Protein AF-R1BKV6-F1 (afdb_monomer)

Foldseek 3Di:
DVLVVQQCCQQPVCVVVVPAETEGELDADDDQHAGPHQYEYEEEPQEDRRHLVNSVSNQPPPNHDQWYKYFYYYPQYSCCVDDDPNDQVLSVVLRVLRCCCTVVVPCDDPNDR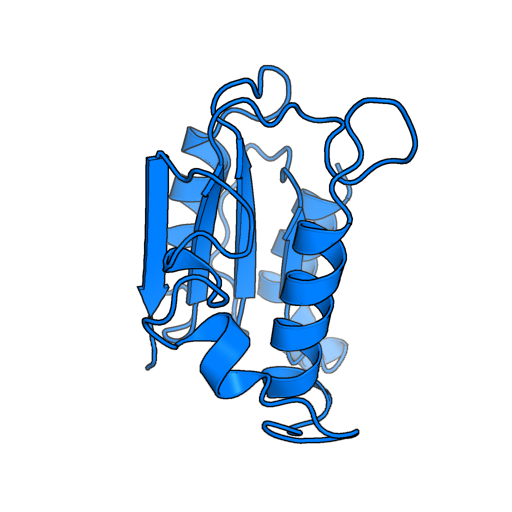SCCQDPNCDCCHPCNQVSHHTPDIDGGDD

Secondary structure (DSSP, 8-state):
-HHHHHHHHHHHSTTTTT---EEEES---S-----SS-EEEEEETT-SSS-HHHHHHHHT-TT--SSEEEEEETT--TTTTSSSTT--HHHHHHHHHHHHHHTS--SEETTEEHHHHHH--STTSIIIIITS-EEEEEEE--

Radius of gyration: 14.02 Å; Cα contacts (8 Å, |Δi|>4): 309; chains: 1; bounding box: 30×36×32 Å

Nearest PDB structures (foldseek):
  8h5m-assembly1_A  TM=8.219E-01  e=2.188E-05  Piscinibacter sakaiensis
  8h5l-assembly1_B  TM=8.140E-01  e=3.236E-05  Piscinibacter sakaiensis
  7sh6-assembly1_A  TM=8.306E-01  e=6.215E-05  Piscinibacter sakaiensis
  7qvh-assembly1_A  TM=8.223E-01  e=3.687E-05  Piscinibacter sakaiensis
  5yfe-assembly1_A  TM=8.356E-01  e=9.194E-05  Piscinibacter sakaiensis

Structure (mmCIF, N/CA/C/O backbone):
data_AF-R1BKV6-F1
#
_entry.id   AF-R1BKV6-F1
#
loop_
_atom_site.group_PDB
_atom_site.id
_atom_site.type_symbol
_atom_site.label_atom_id
_atom_site.label_alt_id
_atom_site.label_comp_id
_atom_site.label_asym_id
_atom_site.label_entity_id
_atom_site.label_seq_id
_atom_site.pdbx_PDB_ins_code
_atom_site.Cartn_x
_atom_site.Cartn_y
_atom_site.Cartn_z
_atom_site.occupancy
_atom_site.B_iso_or_equiv
_atom_site.auth_seq_id
_atom_site.auth_comp_id
_atom_site.auth_asym_id
_atom_site.auth_atom_id
_atom_site.pdbx_PDB_model_num
ATOM 1 N N . MET A 1 1 ? 14.833 -1.602 -1.516 1.00 89.69 1 MET A N 1
ATOM 2 C CA . MET A 1 1 ? 14.802 -3.067 -1.235 1.00 89.69 1 MET A CA 1
ATOM 3 C C . MET A 1 1 ? 13.981 -3.488 -0.004 1.00 89.69 1 MET A C 1
ATOM 5 O O . MET A 1 1 ? 13.581 -4.645 0.044 1.00 89.69 1 MET A O 1
ATOM 9 N N . GLY A 1 2 ? 13.671 -2.616 0.969 1.00 93.81 2 GLY A N 1
ATOM 10 C CA . GLY A 1 2 ? 12.869 -3.004 2.149 1.00 93.81 2 GLY A CA 1
ATOM 11 C C . GLY A 1 2 ? 11.509 -3.643 1.817 1.00 93.81 2 GLY A C 1
ATOM 12 O O . GLY A 1 2 ? 11.155 -4.663 2.399 1.00 93.81 2 GLY A O 1
ATOM 13 N N . GLY A 1 3 ? 10.800 -3.136 0.799 1.00 95.94 3 GLY A N 1
ATOM 14 C CA . GLY A 1 3 ? 9.528 -3.718 0.351 1.00 95.94 3 GLY A CA 1
ATOM 15 C C . GLY A 1 3 ? 9.621 -5.174 -0.135 1.00 95.94 3 GLY A C 1
ATOM 16 O O . GLY A 1 3 ? 8.700 -5.950 0.110 1.00 95.94 3 GLY A O 1
ATOM 17 N N . GLN A 1 4 ? 10.742 -5.594 -0.738 1.00 96.50 4 GLN A N 1
ATOM 18 C CA . GLN A 1 4 ? 10.962 -7.005 -1.088 1.00 96.50 4 GLN A CA 1
ATOM 19 C C . GLN A 1 4 ? 11.112 -7.872 0.158 1.00 96.50 4 GLN A C 1
ATOM 21 O O . GLN A 1 4 ? 10.507 -8.939 0.237 1.00 96.50 4 GLN A O 1
ATOM 26 N N . ALA A 1 5 ? 11.897 -7.427 1.140 1.00 97.25 5 ALA A N 1
ATOM 27 C CA . ALA A 1 5 ? 12.049 -8.167 2.388 1.00 97.25 5 ALA A CA 1
ATOM 28 C C . ALA A 1 5 ? 10.694 -8.339 3.096 1.00 97.25 5 ALA A C 1
ATOM 30 O O . ALA A 1 5 ? 10.394 -9.432 3.583 1.00 97.25 5 ALA A O 1
ATOM 31 N N . THR A 1 6 ? 9.840 -7.310 3.059 1.00 98.00 6 THR A N 1
ATOM 32 C CA . THR A 1 6 ? 8.454 -7.394 3.537 1.00 98.00 6 THR A CA 1
ATOM 33 C C . THR A 1 6 ? 7.643 -8.426 2.752 1.00 98.00 6 THR A C 1
ATOM 35 O O . THR A 1 6 ? 7.012 -9.281 3.370 1.00 98.00 6 THR A O 1
ATOM 38 N N . ALA A 1 7 ? 7.688 -8.403 1.412 1.00 97.81 7 ALA A N 1
ATOM 39 C CA . ALA A 1 7 ? 6.970 -9.363 0.566 1.00 97.81 7 ALA A CA 1
ATOM 40 C C . ALA A 1 7 ? 7.341 -10.816 0.896 1.00 97.81 7 ALA A C 1
ATOM 42 O O . ALA A 1 7 ? 6.471 -11.662 1.102 1.00 97.81 7 ALA A O 1
ATOM 43 N N . PHE A 1 8 ? 8.640 -11.103 0.992 1.00 97.75 8 PHE A N 1
ATOM 44 C CA . PHE A 1 8 ? 9.130 -12.449 1.279 1.00 97.75 8 PHE A CA 1
ATOM 45 C C . PHE A 1 8 ? 8.801 -12.884 2.707 1.00 97.75 8 PHE A C 1
ATOM 47 O O . PHE A 1 8 ? 8.325 -14.003 2.892 1.00 97.75 8 PHE A O 1
ATOM 54 N N . SER A 1 9 ? 8.969 -11.999 3.693 1.00 97.75 9 SER A N 1
ATOM 55 C CA . SER A 1 9 ? 8.598 -12.282 5.085 1.00 97.75 9 SER A CA 1
ATOM 56 C C . SER A 1 9 ? 7.106 -12.598 5.212 1.00 97.75 9 SER A C 1
ATOM 58 O O . SER A 1 9 ? 6.728 -13.607 5.803 1.00 97.75 9 SER A O 1
ATOM 60 N N . ALA A 1 10 ? 6.250 -11.787 4.587 1.00 97.75 10 ALA A N 1
ATOM 61 C CA . ALA A 1 10 ? 4.800 -11.965 4.601 1.00 97.75 10 ALA A CA 1
ATOM 62 C C . ALA A 1 10 ? 4.322 -13.206 3.824 1.00 97.75 10 ALA A C 1
ATOM 64 O O . ALA A 1 10 ? 3.263 -13.758 4.128 1.00 97.75 10 ALA A O 1
ATOM 65 N N . ALA A 1 11 ? 5.073 -13.650 2.815 1.00 97.69 11 ALA A N 1
ATOM 66 C CA . ALA A 1 11 ? 4.736 -14.832 2.028 1.00 97.69 11 ALA A CA 1
ATOM 67 C C . ALA A 1 11 ? 5.254 -16.146 2.635 1.00 97.69 11 ALA A C 1
ATOM 69 O O . ALA A 1 11 ? 4.592 -17.175 2.509 1.00 97.69 11 ALA A O 1
ATOM 70 N N . ARG A 1 12 ? 6.443 -16.130 3.254 1.00 97.00 12 ARG A N 1
ATOM 71 C CA . ARG A 1 12 ? 7.171 -17.349 3.657 1.00 97.00 12 ARG A CA 1
ATOM 72 C C . ARG A 1 12 ? 7.295 -17.532 5.165 1.00 97.00 12 ARG A C 1
ATOM 74 O O . ARG A 1 12 ? 7.430 -18.662 5.617 1.00 97.00 12 ARG A O 1
ATOM 81 N N . ASN A 1 13 ? 7.247 -16.448 5.934 1.00 96.19 13 ASN A N 1
ATOM 82 C CA . ASN A 1 13 ? 7.562 -16.455 7.362 1.00 96.19 13 ASN A CA 1
ATOM 83 C C . ASN A 1 13 ? 6.422 -15.910 8.234 1.00 96.19 13 ASN A C 1
ATOM 85 O O . ASN A 1 13 ? 6.616 -15.673 9.428 1.00 96.19 13 ASN A O 1
ATOM 89 N N . SER A 1 14 ? 5.231 -15.699 7.666 1.00 94.50 14 SER A N 1
ATOM 90 C CA . SER A 1 14 ? 4.121 -15.100 8.405 1.00 94.50 14 SER A CA 1
ATOM 91 C C . SER A 1 14 ? 3.696 -15.934 9.609 1.00 94.50 14 SER A C 1
ATOM 93 O O . SER A 1 14 ? 3.507 -15.382 10.688 1.00 94.50 14 SER A O 1
ATOM 95 N N . SER A 1 15 ? 3.639 -17.260 9.466 1.00 93.12 15 SER A N 1
ATOM 96 C CA . SER A 1 15 ? 3.334 -18.175 10.570 1.00 93.12 15 SER A CA 1
ATOM 97 C C . SER A 1 15 ? 4.457 -18.242 11.608 1.00 93.12 15 SER A C 1
ATOM 99 O O . SER A 1 15 ? 4.180 -18.200 12.803 1.00 93.12 15 SER A O 1
ATOM 101 N N . SER A 1 16 ? 5.722 -18.299 11.179 1.00 95.94 16 SER A N 1
ATOM 102 C CA . SER A 1 16 ? 6.870 -18.441 12.087 1.00 95.94 16 SER A CA 1
ATOM 103 C C . SER A 1 16 ? 7.167 -17.182 12.903 1.00 95.94 16 SER A C 1
ATOM 105 O O . SER A 1 16 ? 7.760 -17.278 13.974 1.00 95.94 16 SER A O 1
ATOM 107 N N . HIS A 1 17 ? 6.777 -16.003 12.408 1.00 95.00 17 HIS A N 1
ATOM 108 C CA . HIS A 1 17 ? 7.005 -14.716 13.078 1.00 95.00 17 HIS A CA 1
ATOM 109 C C . HIS A 1 17 ? 5.717 -13.989 13.470 1.00 95.00 17 HIS A C 1
ATOM 111 O O . HIS A 1 17 ? 5.771 -12.819 13.839 1.00 95.00 17 HIS A O 1
ATOM 117 N N . ASN A 1 18 ? 4.566 -14.666 13.398 1.00 94.69 18 ASN A N 1
ATOM 118 C CA . ASN A 1 18 ? 3.256 -14.092 13.712 1.00 94.69 18 ASN A CA 1
ATOM 119 C C . ASN A 1 18 ? 2.995 -12.754 12.986 1.00 94.69 18 ASN A C 1
ATOM 121 O O . ASN A 1 18 ? 2.457 -11.802 13.555 1.00 94.69 18 ASN A O 1
ATOM 125 N N . ILE A 1 19 ? 3.413 -12.663 11.721 1.00 97.31 19 ILE A N 1
ATOM 126 C CA . ILE A 1 19 ? 3.126 -11.499 10.881 1.00 97.31 19 ILE A CA 1
ATOM 127 C C . ILE A 1 19 ? 1.646 -11.584 10.518 1.00 97.31 19 ILE A C 1
ATOM 129 O O . ILE A 1 19 ? 1.211 -12.573 9.932 1.00 97.31 19 ILE A O 1
ATOM 133 N N . SER A 1 20 ? 0.879 -10.553 10.860 1.00 97.25 20 SER A N 1
ATOM 134 C CA . SER A 1 20 ? -0.574 -10.497 10.642 1.00 97.25 20 SER A CA 1
ATOM 135 C C . SER A 1 20 ? -1.005 -9.445 9.621 1.00 97.25 20 SER A C 1
ATOM 137 O O . SER A 1 20 ? -2.165 -9.423 9.217 1.00 97.25 20 SER A O 1
ATOM 139 N N . ALA A 1 21 ? -0.085 -8.584 9.186 1.00 98.25 21 ALA A N 1
ATOM 140 C CA . ALA A 1 21 ? -0.318 -7.546 8.193 1.00 98.25 21 ALA A CA 1
ATOM 141 C C . ALA A 1 21 ? 1.002 -7.149 7.522 1.00 98.25 21 ALA A C 1
ATOM 143 O O . ALA A 1 21 ? 2.066 -7.257 8.134 1.00 98.25 21 ALA A O 1
ATOM 144 N N . ALA A 1 22 ? 0.934 -6.646 6.293 1.00 98.50 22 ALA A N 1
ATOM 145 C CA . ALA A 1 22 ? 2.090 -6.108 5.585 1.00 98.50 22 ALA A CA 1
ATOM 146 C C . ALA A 1 22 ? 1.759 -4.791 4.872 1.00 98.50 22 ALA A C 1
ATOM 148 O O . ALA A 1 22 ? 0.673 -4.626 4.323 1.00 98.50 22 ALA A O 1
ATOM 149 N N . VAL A 1 23 ? 2.723 -3.872 4.841 1.00 98.50 23 VAL A N 1
ATOM 150 C CA . VAL A 1 23 ? 2.680 -2.678 3.991 1.00 98.50 23 VAL A CA 1
ATOM 151 C C . VAL A 1 23 ? 3.974 -2.622 3.191 1.00 98.50 23 VAL A C 1
ATOM 153 O O . VAL A 1 23 ? 5.067 -2.715 3.752 1.00 98.50 23 VAL A O 1
ATOM 156 N N . LEU A 1 24 ? 3.847 -2.518 1.874 1.00 98.44 24 LEU A N 1
ATOM 157 C CA . LEU A 1 24 ? 4.953 -2.524 0.931 1.00 98.44 24 LEU A CA 1
ATOM 158 C C . LEU A 1 24 ? 5.027 -1.141 0.296 1.00 98.44 24 LEU A C 1
ATOM 160 O O . LEU A 1 24 ? 4.094 -0.722 -0.379 1.00 98.44 24 LEU A O 1
ATOM 164 N N . LEU A 1 25 ? 6.130 -0.439 0.530 1.00 97.56 25 LEU A N 1
ATOM 165 C CA . LEU 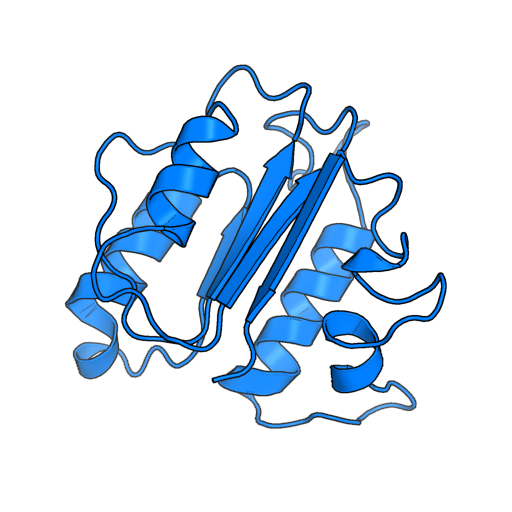A 1 25 ? 6.357 0.912 0.026 1.00 97.56 25 LEU A CA 1
ATOM 166 C C . LEU A 1 25 ? 7.372 0.829 -1.111 1.00 97.56 25 LEU A C 1
ATOM 168 O O . LEU A 1 25 ? 8.522 0.462 -0.856 1.00 97.56 25 LEU A O 1
ATOM 172 N N . HIS A 1 26 ? 6.926 1.093 -2.342 1.00 97.25 26 HIS A N 1
ATOM 173 C CA . HIS A 1 26 ? 7.731 1.050 -3.572 1.00 97.25 26 HIS A CA 1
ATOM 174 C C . HIS A 1 26 ? 8.644 -0.199 -3.646 1.00 97.25 26 HIS A C 1
ATOM 176 O O . HIS A 1 26 ? 9.878 -0.101 -3.645 1.00 97.25 26 HIS A O 1
ATOM 182 N N . PRO A 1 27 ? 8.068 -1.422 -3.602 1.00 97.69 27 PRO A N 1
ATOM 183 C CA . PRO A 1 27 ? 8.840 -2.654 -3.478 1.00 97.69 27 PRO A CA 1
ATOM 184 C C . PRO A 1 27 ? 9.673 -2.956 -4.732 1.00 97.69 27 PRO A C 1
ATOM 186 O O . PRO A 1 27 ? 9.173 -3.435 -5.742 1.00 97.69 27 PRO A O 1
ATOM 189 N N . PHE A 1 28 ? 10.988 -2.780 -4.617 1.00 96.75 28 PHE A N 1
ATOM 190 C CA . PHE A 1 28 ? 11.961 -3.266 -5.598 1.00 96.75 28 PHE A CA 1
ATOM 191 C C . PHE A 1 28 ? 12.061 -4.795 -5.550 1.00 96.75 28 PHE A C 1
ATOM 193 O O . PHE A 1 28 ? 12.690 -5.312 -4.625 1.00 96.75 28 PHE A O 1
ATOM 200 N N . THR A 1 29 ? 11.454 -5.517 -6.498 1.00 94.81 29 THR A N 1
ATOM 201 C CA . THR A 1 29 ? 11.549 -6.981 -6.566 1.00 94.81 29 THR A CA 1
ATOM 202 C C . THR A 1 29 ? 11.402 -7.542 -7.979 1.00 94.81 29 THR A C 1
ATOM 204 O O . THR A 1 29 ? 10.718 -6.970 -8.815 1.00 94.81 29 THR A O 1
ATOM 207 N N . HIS A 1 30 ? 11.994 -8.716 -8.203 1.00 94.44 30 HIS A N 1
ATOM 208 C CA . HIS A 1 30 ? 11.920 -9.482 -9.456 1.00 94.44 30 HIS A CA 1
ATOM 209 C C . HIS A 1 30 ? 11.245 -10.848 -9.257 1.00 94.44 30 HIS A C 1
ATOM 211 O O . HIS A 1 30 ? 11.327 -11.741 -10.097 1.00 94.44 30 HIS A O 1
ATOM 217 N N . THR A 1 31 ? 10.643 -11.069 -8.091 1.00 96.06 31 THR A N 1
ATOM 218 C CA . THR A 1 31 ? 9.945 -12.306 -7.749 1.00 96.06 31 THR A CA 1
ATOM 219 C C . THR A 1 31 ? 8.706 -11.930 -6.965 1.00 96.06 31 THR A C 1
ATOM 221 O O . THR A 1 31 ? 8.790 -11.184 -5.994 1.00 96.06 31 THR A O 1
ATOM 224 N N . TYR A 1 32 ? 7.561 -12.467 -7.375 1.00 97.25 32 TYR A N 1
ATOM 225 C CA . TYR A 1 32 ? 6.254 -12.018 -6.905 1.00 97.25 32 TYR A CA 1
ATOM 226 C C . TYR A 1 32 ? 5.568 -13.129 -6.100 1.00 97.25 32 TYR A C 1
ATOM 228 O O . TYR A 1 32 ? 4.666 -13.797 -6.608 1.00 97.25 32 TYR A O 1
ATOM 236 N N . PRO A 1 33 ? 6.038 -13.430 -4.872 1.00 97.62 33 PRO A N 1
ATOM 237 C CA . PRO A 1 33 ? 5.425 -14.474 -4.072 1.00 97.62 33 PRO A CA 1
ATOM 238 C C . PRO A 1 33 ? 4.011 -14.061 -3.647 1.00 97.62 33 PRO A C 1
ATOM 240 O O . PRO A 1 33 ? 3.741 -12.891 -3.392 1.00 97.62 33 PRO A O 1
ATOM 243 N N . ALA A 1 34 ? 3.120 -15.037 -3.500 1.00 98.06 34 ALA A N 1
ATOM 244 C CA . ALA A 1 34 ? 1.798 -14.809 -2.935 1.00 98.06 34 ALA A CA 1
ATOM 245 C C . ALA A 1 34 ? 1.895 -14.515 -1.430 1.00 98.06 34 ALA A C 1
ATOM 247 O O . ALA A 1 34 ? 2.218 -15.403 -0.635 1.00 98.06 34 ALA A O 1
ATOM 248 N N . LEU A 1 35 ? 1.605 -13.275 -1.032 1.00 98.19 35 LEU A N 1
ATOM 249 C CA . LEU A 1 35 ? 1.561 -12.885 0.378 1.00 98.19 35 LEU A CA 1
ATOM 250 C C . LEU A 1 35 ? 0.405 -13.600 1.092 1.00 98.19 35 LEU A C 1
ATOM 252 O O . LEU A 1 35 ? -0.687 -13.749 0.538 1.00 98.19 35 LEU A O 1
ATOM 256 N N . ARG A 1 36 ? 0.650 -14.042 2.333 1.00 97.94 36 ARG A N 1
ATOM 257 C CA . ARG A 1 36 ? -0.266 -14.891 3.121 1.00 97.94 36 ARG A CA 1
ATOM 258 C C . ARG A 1 36 ? -0.964 -14.151 4.265 1.00 97.94 36 ARG A C 1
ATOM 260 O O . ARG A 1 36 ? -1.468 -14.781 5.186 1.00 97.94 36 ARG A O 1
ATOM 267 N N . VAL A 1 37 ? -0.957 -12.825 4.224 1.00 98.31 37 VAL A N 1
ATOM 268 C CA . VAL A 1 37 ? -1.546 -11.930 5.229 1.00 98.31 37 VAL A CA 1
ATOM 269 C C . VAL A 1 37 ? -2.196 -10.750 4.513 1.00 98.31 37 VAL A C 1
ATOM 271 O O . VAL A 1 37 ? -1.796 -10.474 3.381 1.00 98.31 37 VAL A O 1
ATOM 274 N N . PRO A 1 38 ? -3.131 -10.013 5.136 1.00 98.56 38 PRO A N 1
ATOM 275 C CA . PRO A 1 38 ? -3.607 -8.747 4.600 1.00 98.56 38 PRO A CA 1
ATOM 276 C C . PRO A 1 38 ? -2.456 -7.801 4.254 1.00 98.56 38 PRO A C 1
ATOM 278 O O . PRO A 1 38 ? -1.642 -7.462 5.119 1.00 98.56 38 PRO A O 1
ATOM 281 N N . PHE A 1 39 ? -2.387 -7.351 3.002 1.00 98.75 39 PHE A N 1
ATOM 282 C CA . PHE A 1 39 ? -1.300 -6.486 2.553 1.00 98.75 39 PHE A CA 1
ATOM 283 C C . PHE A 1 39 ? -1.752 -5.282 1.730 1.00 98.75 39 PHE A C 1
ATOM 285 O O . PHE A 1 39 ? -2.718 -5.354 0.977 1.00 98.75 39 PHE A O 1
ATOM 292 N N . LEU A 1 40 ? -1.007 -4.187 1.846 1.00 98.69 40 LEU A N 1
ATOM 293 C CA . LEU A 1 40 ? -1.206 -2.967 1.068 1.00 98.69 40 LEU A CA 1
ATOM 294 C C . LEU A 1 40 ? 0.097 -2.591 0.359 1.00 98.69 40 LEU A C 1
ATOM 296 O O . LEU A 1 40 ? 1.145 -2.517 1.002 1.00 98.69 40 LEU A O 1
ATOM 300 N N . VAL A 1 41 ? 0.039 -2.377 -0.956 1.00 98.56 41 VAL A N 1
ATOM 301 C CA . VAL A 1 41 ? 1.195 -2.021 -1.790 1.00 98.56 41 VAL A CA 1
ATOM 302 C C . VAL A 1 41 ? 1.041 -0.596 -2.311 1.00 98.56 41 VAL A C 1
ATOM 304 O O . VAL A 1 41 ? 0.044 -0.285 -2.956 1.00 98.56 41 VAL A O 1
ATOM 307 N N . PHE A 1 42 ? 2.042 0.245 -2.066 1.00 98.38 42 PHE A N 1
ATOM 308 C CA . PHE A 1 42 ? 2.150 1.598 -2.609 1.00 98.38 42 PHE A CA 1
ATOM 309 C C . PHE A 1 42 ? 3.237 1.659 -3.683 1.00 98.38 42 PHE A C 1
ATOM 311 O O . PHE A 1 42 ? 4.325 1.105 -3.508 1.00 98.38 42 PHE A O 1
ATOM 318 N N . THR A 1 43 ? 2.941 2.352 -4.776 1.00 98.12 43 THR A N 1
ATOM 319 C CA . THR A 1 43 ? 3.857 2.666 -5.877 1.00 98.12 43 THR A CA 1
ATOM 320 C C . THR A 1 43 ? 3.461 3.998 -6.520 1.00 98.12 43 THR A C 1
ATOM 322 O O . THR A 1 43 ? 2.472 4.617 -6.114 1.00 98.12 43 THR A O 1
ATOM 32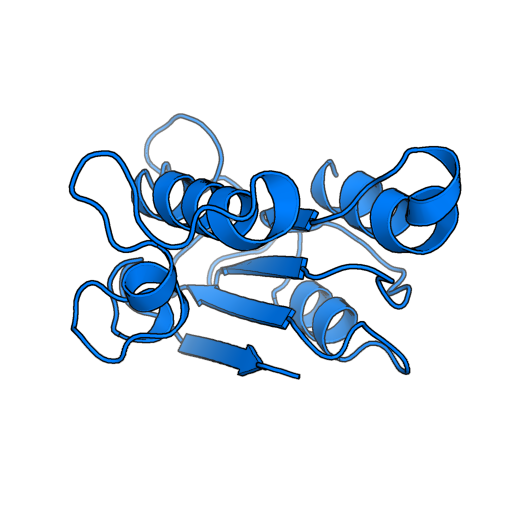5 N N . GLY A 1 44 ? 4.213 4.452 -7.520 1.00 97.31 44 GLY A N 1
ATOM 326 C CA . GLY A 1 44 ? 3.997 5.749 -8.147 1.00 97.31 44 GLY A CA 1
ATOM 327 C C . GLY A 1 44 ? 4.213 5.763 -9.652 1.00 97.31 44 GLY A C 1
ATOM 328 O O . GLY A 1 44 ? 5.005 5.008 -10.199 1.00 97.31 44 GLY A O 1
ATOM 329 N N . THR A 1 45 ? 3.531 6.657 -10.361 1.00 97.75 45 THR A N 1
ATOM 330 C CA . THR A 1 45 ? 3.654 6.731 -11.825 1.00 97.75 45 THR A CA 1
ATOM 331 C C . THR A 1 45 ? 4.978 7.335 -12.292 1.00 97.75 45 THR A C 1
ATOM 333 O O . THR A 1 45 ? 5.296 7.223 -13.471 1.00 97.75 45 THR A O 1
ATOM 336 N N . ALA A 1 46 ? 5.707 8.023 -11.409 1.00 96.19 46 ALA A N 1
ATOM 337 C CA . ALA A 1 46 ? 7.037 8.565 -11.681 1.00 96.19 46 ALA A CA 1
ATOM 338 C C . ALA A 1 46 ? 8.135 7.668 -11.092 1.00 96.19 46 ALA A C 1
ATOM 340 O O . ALA A 1 46 ? 9.255 8.125 -10.882 1.00 96.19 46 ALA A O 1
ATOM 341 N N . GLU A 1 47 ? 7.802 6.410 -10.789 1.00 92.12 47 GLU A N 1
ATOM 342 C CA . GLU A 1 47 ? 8.758 5.465 -10.245 1.00 92.12 47 GLU A CA 1
ATOM 343 C C . GLU A 1 47 ? 9.610 4.826 -11.353 1.00 92.12 47 GLU A C 1
ATOM 345 O O . GLU A 1 47 ? 9.084 4.125 -12.223 1.00 92.12 47 GLU A O 1
ATOM 350 N N . ASP A 1 48 ? 10.922 5.047 -11.310 1.00 94.44 48 ASP A N 1
ATOM 351 C CA . ASP A 1 48 ? 11.911 4.541 -12.265 1.00 94.44 48 ASP A CA 1
ATOM 352 C C . ASP A 1 48 ? 12.788 3.410 -11.700 1.00 94.44 48 ASP A C 1
ATOM 354 O O . ASP A 1 48 ? 13.398 2.657 -12.463 1.00 94.44 48 ASP A O 1
ATOM 358 N N . THR A 1 49 ? 12.819 3.245 -10.376 1.00 96.12 49 THR A N 1
ATOM 359 C CA . THR A 1 49 ? 13.708 2.293 -9.700 1.00 96.12 49 THR A CA 1
ATOM 360 C C . THR A 1 49 ? 13.031 0.935 -9.498 1.00 96.12 49 THR A C 1
ATOM 362 O O . THR A 1 49 ? 13.637 -0.117 -9.699 1.00 96.12 49 THR A O 1
ATOM 365 N N . ALA A 1 50 ? 11.758 0.944 -9.121 1.00 97.00 50 ALA A N 1
ATOM 366 C CA . ALA A 1 50 ? 10.862 -0.185 -8.918 1.00 97.00 50 ALA A CA 1
ATOM 367 C C . ALA A 1 50 ? 9.529 0.098 -9.639 1.00 97.00 50 ALA A C 1
ATOM 369 O O . ALA A 1 50 ? 8.554 0.523 -9.009 1.00 97.00 50 ALA A O 1
ATOM 370 N N . PRO A 1 51 ? 9.475 -0.135 -10.965 1.00 96.44 51 PRO A N 1
ATOM 371 C CA . PRO A 1 51 ? 8.333 0.235 -11.793 1.00 96.44 51 PRO A CA 1
ATOM 372 C C . PRO A 1 51 ? 6.987 -0.292 -11.257 1.00 96.44 51 PRO A C 1
ATOM 374 O O . PRO A 1 51 ? 6.927 -1.428 -10.767 1.00 96.44 51 PRO A O 1
ATOM 377 N N . PRO A 1 52 ? 5.868 0.443 -11.431 1.00 97.62 52 PRO A N 1
ATOM 378 C CA . PRO A 1 52 ? 4.548 0.058 -10.909 1.00 97.62 52 PRO A CA 1
ATOM 379 C C . PRO A 1 52 ? 4.081 -1.351 -11.276 1.00 97.62 52 PRO A C 1
ATOM 381 O O . PRO A 1 52 ? 3.378 -2.002 -10.500 1.00 97.62 52 PRO A O 1
ATOM 384 N N . ALA A 1 53 ? 4.509 -1.857 -12.436 1.00 97.69 53 ALA A N 1
ATOM 385 C CA . ALA A 1 53 ? 4.214 -3.213 -12.885 1.00 97.69 53 ALA A CA 1
ATOM 386 C C . ALA A 1 53 ? 4.667 -4.289 -11.879 1.00 97.69 53 ALA A C 1
ATOM 388 O O . ALA A 1 53 ? 4.004 -5.316 -11.744 1.00 97.69 53 ALA A O 1
ATOM 389 N N . TRP A 1 54 ? 5.751 -4.056 -11.134 1.00 98.00 54 TRP A N 1
ATOM 390 C CA . TRP A 1 54 ? 6.247 -4.997 -10.123 1.00 98.00 54 TRP A CA 1
ATOM 391 C C . TRP A 1 54 ? 5.331 -5.043 -8.896 1.00 98.00 54 TRP A C 1
ATOM 393 O O . TRP A 1 54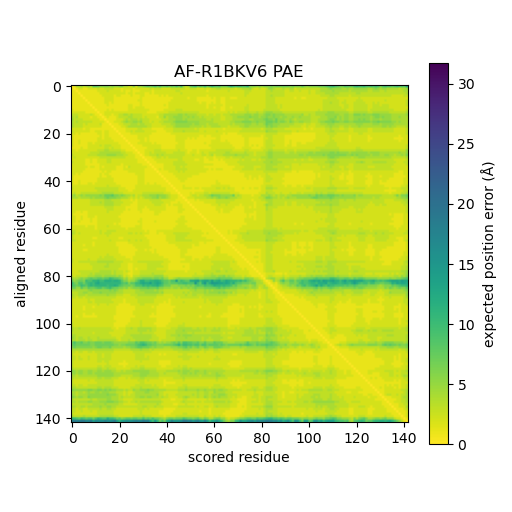 ? 5.025 -6.117 -8.375 1.00 98.00 54 TRP A O 1
ATOM 403 N N . SER A 1 55 ? 4.820 -3.883 -8.482 1.00 98.25 55 SER A N 1
ATOM 404 C CA . SER A 1 55 ? 3.810 -3.774 -7.425 1.00 98.25 55 SER A CA 1
ATOM 405 C C . SER A 1 55 ? 2.487 -4.422 -7.840 1.00 98.25 55 SER A C 1
ATOM 407 O O . SER A 1 55 ? 1.886 -5.150 -7.046 1.00 98.25 55 SER A O 1
ATOM 409 N N . LYS A 1 56 ? 2.063 -4.235 -9.099 1.00 98.31 56 LYS A N 1
ATOM 410 C CA . LYS A 1 56 ? 0.882 -4.917 -9.654 1.00 98.31 56 LYS A CA 1
ATOM 411 C C . LYS A 1 56 ? 1.063 -6.434 -9.672 1.00 98.31 56 LYS A C 1
ATOM 413 O O . LYS A 1 56 ? 0.163 -7.150 -9.247 1.00 98.31 56 LYS A O 1
ATOM 418 N N . ALA A 1 57 ? 2.235 -6.925 -10.075 1.00 98.31 57 ALA A N 1
ATOM 419 C CA . ALA A 1 57 ? 2.537 -8.354 -10.085 1.00 98.31 57 ALA A CA 1
ATOM 420 C C . ALA A 1 57 ? 2.521 -8.980 -8.676 1.00 98.31 57 ALA A C 1
ATOM 422 O O . ALA A 1 57 ? 2.025 -10.093 -8.515 1.00 98.31 57 ALA A O 1
ATOM 423 N N . LEU A 1 58 ? 2.991 -8.266 -7.640 1.00 98.06 58 LEU A N 1
ATOM 424 C CA . LEU A 1 58 ? 2.817 -8.690 -6.240 1.00 98.06 58 LEU A CA 1
ATOM 425 C C . LEU A 1 58 ? 1.340 -8.750 -5.835 1.00 98.06 58 LEU A C 1
ATOM 427 O O . LEU A 1 58 ? 0.911 -9.708 -5.192 1.00 98.06 58 LEU A O 1
ATOM 431 N N . PHE A 1 59 ? 0.568 -7.728 -6.202 1.00 98.50 59 PHE A N 1
ATOM 432 C CA . PHE A 1 59 ? -0.853 -7.643 -5.879 1.00 98.50 59 PHE A CA 1
ATOM 433 C C . PHE A 1 59 ? -1.686 -8.750 -6.552 1.00 98.50 59 PHE A C 1
ATOM 435 O O . PHE A 1 59 ? -2.594 -9.307 -5.928 1.00 98.50 59 PHE A O 1
ATOM 442 N N . ASP A 1 60 ? -1.355 -9.099 -7.796 1.00 98.25 60 ASP A N 1
ATOM 443 C CA . ASP A 1 60 ? -2.046 -10.120 -8.593 1.00 98.25 60 ASP A CA 1
ATOM 444 C C . ASP A 1 60 ? -1.502 -11.541 -8.401 1.00 98.25 60 ASP A C 1
ATOM 446 O O . ASP A 1 60 ? -2.033 -12.477 -9.005 1.00 98.25 60 ASP A O 1
ATOM 450 N N . ALA A 1 61 ? -0.455 -11.724 -7.590 1.00 98.31 61 ALA A N 1
ATOM 451 C CA . ALA A 1 61 ? 0.215 -13.010 -7.432 1.00 98.31 61 ALA A CA 1
ATOM 452 C C . ALA A 1 61 ? -0.801 -14.146 -7.155 1.00 98.31 61 ALA A C 1
ATOM 454 O O . ALA A 1 61 ? -1.623 -14.031 -6.236 1.00 98.31 61 ALA A O 1
ATOM 455 N N . PRO A 1 62 ? -0.775 -15.260 -7.915 1.00 97.94 62 PRO A N 1
ATOM 456 C CA . PRO A 1 62 ? -1.742 -16.342 -7.749 1.00 97.94 62 PRO A CA 1
ATOM 457 C C . PRO A 1 62 ? -1.765 -16.896 -6.320 1.00 97.94 62 PRO A C 1
ATOM 459 O O . PRO A 1 62 ? -0.747 -17.332 -5.786 1.00 97.94 62 PRO A O 1
ATOM 462 N N . GLY A 1 63 ? -2.943 -16.893 -5.693 1.00 97.00 63 GLY A N 1
ATOM 463 C CA . GLY A 1 63 ? -3.109 -17.325 -4.303 1.00 97.00 63 GLY A CA 1
ATOM 464 C C . GLY A 1 63 ? -2.704 -16.285 -3.251 1.00 97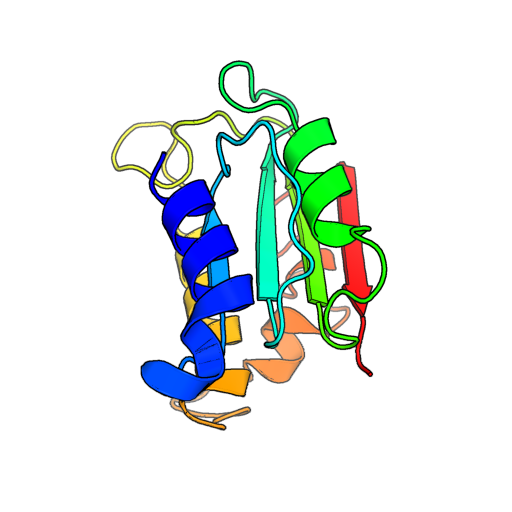.00 63 GLY A C 1
ATOM 465 O O . GLY A 1 63 ? -2.580 -16.644 -2.075 1.00 97.00 63 GLY A O 1
ATOM 466 N N . ALA A 1 64 ? -2.492 -15.023 -3.646 1.00 97.81 64 ALA A N 1
ATOM 467 C CA . ALA A 1 64 ? -2.339 -13.907 -2.719 1.00 97.81 64 ALA A CA 1
ATOM 468 C C . ALA A 1 64 ? -3.577 -13.754 -1.826 1.00 97.81 64 ALA A C 1
ATOM 470 O O . ALA A 1 64 ? -4.708 -14.032 -2.242 1.00 97.81 64 ALA A O 1
ATOM 471 N N . TRP A 1 65 ? -3.350 -13.283 -0.599 1.00 98.12 65 TRP A N 1
ATOM 472 C CA . TRP A 1 65 ? -4.393 -13.106 0.408 1.00 98.12 65 TRP A CA 1
ATOM 473 C C . TRP A 1 65 ? -5.603 -12.315 -0.133 1.00 98.12 65 TRP A C 1
ATOM 475 O O . TRP A 1 65 ? -5.410 -11.334 -0.862 1.00 98.12 65 TRP A O 1
ATOM 485 N N . PRO A 1 66 ? -6.852 -12.714 0.183 1.00 97.62 66 PRO A N 1
ATOM 486 C CA . PRO A 1 66 ? -8.050 -12.093 -0.390 1.00 97.62 66 PRO A CA 1
ATOM 487 C C . PRO A 1 66 ? -8.214 -10.623 0.009 1.00 97.62 66 PRO A C 1
ATOM 489 O O . PRO A 1 66 ? -8.657 -9.816 -0.802 1.00 97.62 66 PRO A O 1
ATOM 492 N N . VAL A 1 67 ? -7.806 -10.265 1.229 1.00 98.38 67 VAL A N 1
ATOM 493 C CA . VAL A 1 67 ? -7.802 -8.878 1.705 1.00 98.38 67 VAL A CA 1
ATOM 494 C C . VAL A 1 67 ? -6.502 -8.199 1.288 1.00 98.38 67 VAL A C 1
ATOM 496 O O . VAL A 1 67 ? -5.444 -8.497 1.844 1.00 98.38 67 VAL A O 1
ATOM 499 N N . ARG A 1 68 ? -6.556 -7.296 0.313 1.00 98.50 68 ARG A N 1
ATOM 500 C CA . ARG A 1 68 ? -5.349 -6.641 -0.204 1.00 98.50 68 ARG A CA 1
ATOM 501 C C . ARG A 1 68 ? -5.630 -5.310 -0.874 1.00 98.50 68 ARG A C 1
ATOM 503 O O . ARG A 1 68 ? -6.755 -5.071 -1.304 1.00 98.50 68 ARG A O 1
ATOM 510 N N . GLY A 1 69 ? -4.602 -4.479 -1.000 1.00 98.50 69 GLY A N 1
ATOM 511 C CA . GLY A 1 69 ? -4.687 -3.204 -1.698 1.00 98.50 69 GLY A CA 1
ATOM 512 C C . GLY A 1 69 ? -3.481 -2.891 -2.577 1.00 98.50 69 GLY A C 1
ATOM 513 O O . GLY A 1 69 ? -2.358 -3.285 -2.257 1.00 98.50 69 GLY A O 1
ATOM 514 N N . LEU A 1 70 ? -3.722 -2.150 -3.655 1.00 98.62 70 LEU A N 1
ATOM 515 C CA . LEU A 1 70 ? -2.711 -1.529 -4.506 1.00 98.62 70 LEU A CA 1
ATOM 516 C C . LEU A 1 70 ? -3.051 -0.051 -4.694 1.00 98.62 70 LEU A C 1
ATOM 518 O O . LEU A 1 70 ? -4.187 0.278 -5.029 1.00 98.62 70 LEU A O 1
ATOM 522 N N . VAL A 1 71 ? -2.054 0.813 -4.527 1.00 98.44 71 VAL A N 1
ATOM 523 C CA . VAL A 1 71 ? -2.149 2.258 -4.749 1.00 98.44 71 VAL A CA 1
ATOM 524 C C . VAL A 1 71 ? -1.023 2.673 -5.687 1.00 98.44 71 VAL A C 1
ATOM 526 O O . VAL A 1 71 ? 0.150 2.543 -5.341 1.00 98.44 71 VAL A O 1
ATOM 529 N N . ASN A 1 72 ? -1.380 3.161 -6.872 1.00 98.31 72 ASN A N 1
ATOM 530 C CA . ASN A 1 72 ? -0.462 3.716 -7.861 1.00 98.31 72 ASN A CA 1
ATOM 531 C C . ASN A 1 72 ? -0.683 5.228 -7.952 1.00 98.31 72 ASN A C 1
ATOM 533 O O . ASN A 1 72 ? -1.616 5.700 -8.612 1.00 98.31 72 ASN A O 1
ATOM 537 N N . LYS A 1 73 ? 0.138 5.997 -7.240 1.00 97.69 73 LYS A N 1
ATOM 538 C CA . LYS A 1 73 ? -0.051 7.439 -7.095 1.00 97.69 73 LYS A CA 1
ATOM 539 C C . LYS A 1 73 ? 0.580 8.229 -8.238 1.00 97.69 73 LYS A C 1
ATOM 541 O O . LYS A 1 73 ? 1.731 8.008 -8.611 1.00 97.69 73 LYS A O 1
ATOM 546 N N . VAL A 1 74 ? -0.148 9.211 -8.765 1.00 97.25 74 VAL A N 1
ATOM 547 C CA . VAL A 1 74 ? 0.360 10.080 -9.833 1.00 97.25 74 VAL A CA 1
ATOM 548 C C . VAL A 1 74 ? 1.520 10.929 -9.316 1.00 97.25 74 VAL A C 1
ATOM 550 O O . VAL A 1 74 ? 1.377 11.657 -8.337 1.00 97.25 74 VAL A O 1
ATOM 553 N N . GLY A 1 75 ? 2.654 10.858 -10.011 1.00 95.88 75 GLY A N 1
ATOM 554 C CA . GLY A 1 75 ? 3.841 11.676 -9.755 1.00 95.88 75 GLY A CA 1
ATOM 555 C C 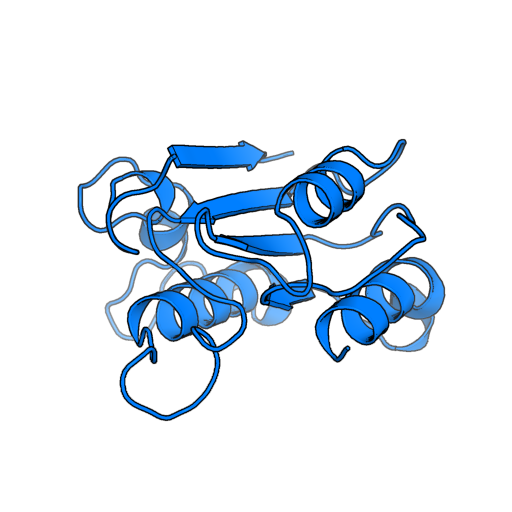. GLY A 1 75 ? 4.707 11.225 -8.578 1.00 95.88 75 GLY A C 1
ATOM 556 O O . GLY A 1 75 ? 5.736 11.844 -8.339 1.00 95.88 75 GLY A O 1
ATOM 557 N N . ALA A 1 76 ? 4.330 10.166 -7.855 1.00 96.50 76 ALA A N 1
ATOM 558 C CA . ALA A 1 76 ? 5.170 9.625 -6.790 1.00 96.50 76 ALA A CA 1
ATOM 559 C C . ALA A 1 76 ? 6.411 8.919 -7.370 1.00 96.50 76 ALA A C 1
ATOM 561 O O . ALA A 1 76 ? 6.295 8.150 -8.328 1.00 96.50 76 ALA A O 1
ATOM 562 N N . THR A 1 77 ? 7.575 9.199 -6.780 1.00 95.81 77 THR A N 1
ATOM 563 C CA . THR A 1 77 ? 8.898 8.637 -7.115 1.00 95.81 77 THR A CA 1
ATOM 564 C C . THR A 1 77 ? 9.282 7.532 -6.123 1.00 95.81 77 THR A C 1
ATOM 566 O O . THR A 1 77 ? 8.612 7.372 -5.096 1.00 95.81 77 THR A O 1
ATOM 569 N N . HIS A 1 78 ? 10.401 6.823 -6.349 1.00 95.88 78 HIS A N 1
ATOM 570 C CA . HIS A 1 78 ? 10.941 5.849 -5.380 1.00 95.88 78 HIS A CA 1
ATOM 571 C C . HIS A 1 78 ? 11.127 6.430 -3.972 1.00 95.88 78 HIS A C 1
ATOM 573 O O . HIS A 1 78 ? 11.097 5.713 -2.967 1.00 95.88 78 HIS A O 1
ATOM 579 N N . HIS A 1 79 ? 11.390 7.736 -3.908 1.00 94.62 79 HIS A N 1
ATOM 580 C CA . HIS A 1 79 ? 11.774 8.443 -2.698 1.00 94.62 79 HIS A CA 1
ATOM 581 C C . HIS A 1 79 ? 10.576 8.958 -1.898 1.00 94.62 79 HIS A C 1
ATOM 583 O O . HIS A 1 79 ? 10.778 9.420 -0.779 1.00 94.62 79 HIS A O 1
ATOM 589 N N . GLU A 1 80 ? 9.342 8.817 -2.396 1.00 95.00 80 GLU A N 1
ATOM 590 C CA . GLU A 1 80 ? 8.129 9.270 -1.699 1.00 95.00 80 GLU A CA 1
ATOM 591 C C . GLU A 1 80 ? 8.038 8.815 -0.222 1.00 95.00 80 GLU A C 1
ATOM 593 O O . GLU A 1 80 ? 7.647 9.617 0.634 1.00 95.00 80 GLU A O 1
ATOM 598 N N . PRO A 1 81 ? 8.390 7.562 0.141 1.00 92.06 81 PRO A N 1
ATOM 599 C CA . PRO A 1 81 ? 8.320 7.117 1.534 1.00 92.06 81 PRO A CA 1
ATOM 600 C C . PRO A 1 81 ? 9.428 7.680 2.432 1.00 92.06 81 PRO A C 1
ATOM 602 O O . PRO A 1 81 ? 9.399 7.462 3.644 1.00 92.06 81 PRO A O 1
ATOM 605 N N . GLN A 1 82 ? 10.448 8.308 1.847 1.00 88.62 82 GLN A N 1
ATOM 606 C CA . GLN A 1 82 ? 11.634 8.806 2.539 1.00 88.62 82 GLN A CA 1
ATOM 607 C C . GLN A 1 82 ? 11.449 10.269 2.951 1.00 88.62 82 GLN A C 1
ATOM 609 O O . GLN A 1 82 ? 10.541 10.954 2.499 1.00 88.62 82 GLN A O 1
ATOM 614 N N . SER A 1 83 ? 12.335 10.774 3.808 1.00 74.81 83 SER A N 1
ATOM 615 C CA . SER A 1 83 ? 12.394 12.201 4.133 1.00 74.81 83 SER A CA 1
ATOM 616 C C . SER A 1 83 ? 12.911 13.025 2.952 1.00 74.81 83 SER A C 1
ATOM 618 O O . SER A 1 83 ? 13.839 12.593 2.272 1.00 74.81 83 SER A O 1
ATOM 620 N N . GLY A 1 84 ? 12.411 14.248 2.780 1.00 82.38 84 GLY A N 1
ATOM 621 C CA . GLY A 1 84 ? 12.899 15.180 1.763 1.00 82.38 84 GLY A CA 1
ATOM 622 C C . GLY A 1 84 ? 11.761 15.915 1.070 1.00 82.38 84 GLY A C 1
ATOM 623 O O . GLY A 1 84 ? 10.659 16.009 1.609 1.00 82.38 84 GLY A O 1
ATOM 624 N N . THR A 1 85 ? 12.037 16.431 -0.126 1.00 84.00 85 THR A N 1
ATOM 625 C CA . THR A 1 85 ? 11.060 17.148 -0.964 1.00 84.00 85 THR A CA 1
ATOM 626 C C . THR A 1 85 ? 9.919 16.260 -1.442 1.00 84.00 85 THR A C 1
ATOM 628 O O . THR A 1 85 ? 8.807 16.744 -1.626 1.00 84.00 85 THR A O 1
ATOM 631 N N . ASP A 1 86 ? 10.188 14.966 -1.594 1.00 86.75 86 ASP A N 1
ATOM 632 C CA . ASP A 1 86 ? 9.252 13.999 -2.170 1.00 86.75 86 ASP A CA 1
ATOM 633 C C . ASP A 1 86 ? 8.381 13.335 -1.092 1.00 86.75 86 ASP A C 1
ATOM 635 O O . ASP A 1 86 ? 7.466 12.577 -1.412 1.00 86.75 86 ASP A O 1
ATOM 639 N N . TYR A 1 87 ? 8.651 13.621 0.190 1.00 90.38 87 TYR A N 1
ATOM 640 C CA . TYR A 1 87 ? 7.996 12.961 1.313 1.00 90.38 87 TYR A CA 1
ATOM 641 C C . TYR A 1 87 ? 6.484 13.179 1.305 1.00 90.38 87 TYR A C 1
ATOM 643 O O . TYR A 1 87 ? 5.993 14.311 1.360 1.00 90.38 87 TYR A O 1
ATOM 651 N N . ASN A 1 88 ? 5.739 12.076 1.354 1.00 91.69 88 ASN A N 1
ATOM 652 C CA . ASN A 1 88 ? 4.292 12.106 1.486 1.00 91.69 88 ASN A CA 1
ATOM 653 C C . ASN A 1 88 ? 3.831 11.687 2.899 1.00 91.69 88 ASN A C 1
ATOM 655 O O . ASN A 1 88 ? 3.769 10.492 3.205 1.00 91.69 88 ASN A O 1
ATOM 659 N N . PRO A 1 89 ? 3.390 12.628 3.755 1.00 93.25 89 PRO A N 1
ATOM 660 C CA . PRO A 1 89 ? 2.880 12.284 5.082 1.00 93.25 89 PRO A CA 1
ATOM 661 C C . PRO A 1 89 ? 1.548 11.513 5.047 1.00 93.25 89 PRO A C 1
ATOM 663 O O . PRO A 1 89 ? 1.199 10.850 6.026 1.00 93.25 89 PRO A O 1
ATOM 666 N N . ARG A 1 90 ? 0.784 11.577 3.946 1.00 95.31 90 ARG A N 1
ATOM 667 C CA . ARG A 1 90 ? -0.480 10.835 3.808 1.00 95.31 90 ARG A CA 1
ATOM 668 C C . ARG A 1 90 ? -0.240 9.341 3.614 1.00 95.31 90 ARG A C 1
ATOM 670 O O . ARG A 1 90 ? -0.937 8.547 4.243 1.00 95.31 90 ARG A O 1
ATOM 677 N N . LEU A 1 91 ? 0.805 8.960 2.883 1.00 95.81 91 LEU A N 1
ATOM 678 C CA . LEU A 1 91 ? 1.221 7.563 2.746 1.00 95.81 91 LEU A CA 1
ATOM 679 C C . LEU A 1 91 ? 1.516 6.947 4.120 1.00 95.81 91 LEU A C 1
ATOM 681 O O . LEU A 1 91 ? 1.049 5.847 4.416 1.00 95.81 91 LEU A O 1
ATOM 685 N N . ALA A 1 92 ? 2.198 7.683 5.006 1.00 95.12 92 ALA A N 1
ATOM 686 C CA . ALA A 1 92 ? 2.453 7.232 6.376 1.00 95.12 92 ALA A CA 1
ATOM 687 C C . ALA A 1 92 ? 1.153 7.022 7.177 1.00 95.12 92 ALA A C 1
ATOM 689 O O . ALA A 1 92 ? 1.013 6.024 7.889 1.00 95.12 92 ALA A O 1
ATOM 690 N N . TYR A 1 93 ? 0.178 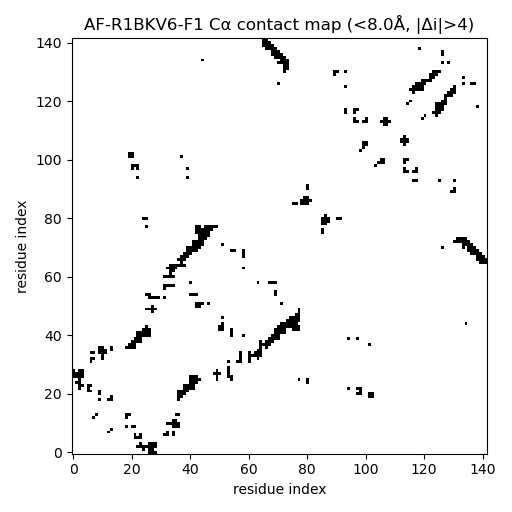7.925 7.028 1.00 96.81 93 TYR A N 1
ATOM 691 C CA . TYR A 1 93 ? -1.137 7.786 7.655 1.00 96.81 93 TYR A CA 1
ATOM 692 C C . TYR A 1 93 ? -1.876 6.524 7.186 1.00 96.81 93 TYR A C 1
ATOM 694 O O . TYR A 1 93 ? -2.357 5.758 8.023 1.00 96.81 93 TYR A O 1
ATOM 702 N N . PHE A 1 94 ? -1.939 6.261 5.879 1.00 98.31 94 PHE A N 1
ATOM 703 C CA . PHE A 1 94 ? -2.645 5.083 5.361 1.00 98.31 94 PHE A CA 1
ATOM 704 C C . PHE A 1 94 ? -1.908 3.773 5.643 1.00 98.31 94 PHE A C 1
ATOM 706 O O . PHE A 1 94 ? -2.552 2.766 5.944 1.00 98.31 94 PHE A O 1
ATOM 713 N N . ALA A 1 95 ? -0.573 3.784 5.648 1.00 98.00 95 ALA A N 1
ATOM 714 C CA . ALA A 1 95 ? 0.215 2.656 6.134 1.00 98.00 95 ALA A CA 1
ATOM 715 C C . ALA A 1 95 ? -0.137 2.330 7.598 1.00 98.00 95 ALA A C 1
ATOM 717 O O . ALA A 1 95 ? -0.411 1.175 7.937 1.00 98.00 95 ALA A O 1
ATOM 718 N N . ALA A 1 96 ? -0.208 3.348 8.461 1.00 97.44 96 ALA A N 1
ATOM 719 C CA . ALA A 1 96 ? -0.606 3.173 9.854 1.00 97.44 96 ALA A CA 1
ATOM 720 C C . ALA A 1 96 ? -2.064 2.705 9.993 1.00 97.44 96 ALA A C 1
ATOM 722 O O . ALA A 1 96 ? -2.338 1.822 10.805 1.00 97.44 96 ALA A O 1
ATOM 723 N N . ALA A 1 97 ? -2.990 3.242 9.195 1.00 98.19 97 ALA A N 1
ATOM 724 C CA . ALA A 1 97 ? -4.393 2.828 9.192 1.00 98.19 97 ALA A CA 1
ATOM 725 C C . ALA A 1 97 ? -4.552 1.346 8.812 1.00 98.19 97 ALA A C 1
ATOM 727 O O . ALA A 1 97 ? -5.266 0.613 9.498 1.00 98.19 97 ALA A O 1
ATOM 728 N N . TRP A 1 98 ? -3.819 0.869 7.798 1.00 98.50 98 TRP A N 1
ATOM 729 C CA . TRP A 1 98 ? -3.791 -0.553 7.439 1.00 98.50 98 TRP A CA 1
ATOM 730 C C . TRP A 1 98 ? -3.324 -1.428 8.609 1.00 98.50 98 TRP A C 1
ATOM 732 O O . TRP A 1 98 ? -3.963 -2.425 8.956 1.00 98.50 98 TRP A O 1
ATOM 742 N N . LEU A 1 99 ? -2.236 -1.028 9.273 1.00 98.19 99 LEU A N 1
ATOM 743 C CA . LEU A 1 99 ? -1.730 -1.740 10.447 1.00 98.19 99 LEU A CA 1
ATOM 744 C C . LEU A 1 99 ? -2.724 -1.687 11.617 1.00 98.19 99 LEU A C 1
ATOM 746 O O . LEU A 1 99 ? -2.925 -2.697 12.285 1.00 98.19 99 LEU A O 1
ATOM 750 N N . LYS A 1 100 ? -3.417 -0.569 11.851 1.00 98.00 100 LYS A N 1
ATOM 751 C CA . LYS A 1 100 ? -4.469 -0.501 12.878 1.00 98.00 100 LYS A CA 1
ATOM 752 C C . LYS A 1 100 ? -5.584 -1.514 12.625 1.00 98.00 100 LYS A C 1
ATOM 754 O O . LYS A 1 100 ? -6.028 -2.163 13.571 1.00 98.00 100 LYS A O 1
ATOM 759 N N . LEU A 1 101 ? -5.985 -1.712 11.371 1.00 97.62 101 LEU A N 1
ATOM 760 C CA . LEU A 1 101 ? -7.025 -2.681 11.019 1.00 97.62 101 LEU A CA 1
ATOM 761 C C . LEU A 1 101 ? -6.591 -4.132 11.242 1.00 97.62 101 LEU A C 1
ATOM 763 O O . LEU A 1 101 ? -7.350 -4.909 11.818 1.00 97.62 101 LEU A O 1
ATOM 767 N N . TYR A 1 102 ? -5.380 -4.501 10.823 1.00 97.19 102 TYR A N 1
ATOM 768 C CA . TYR A 1 102 ? -4.997 -5.917 10.737 1.00 97.19 102 TYR A CA 1
ATOM 769 C C . TYR A 1 102 ? -3.994 -6.378 11.799 1.00 97.19 102 TYR A C 1
ATOM 771 O O . TYR A 1 102 ? -4.028 -7.542 12.197 1.00 97.19 102 TYR A O 1
ATOM 779 N N . LEU A 1 103 ? -3.160 -5.474 12.319 1.00 94.75 103 LEU A N 1
ATOM 780 C CA . LEU A 1 103 ? -2.247 -5.772 13.424 1.00 94.75 103 LEU A CA 1
ATOM 781 C C . LEU A 1 103 ? -2.942 -5.595 14.777 1.00 94.75 103 LEU A C 1
ATOM 783 O O . LEU A 1 103 ? -2.966 -6.529 15.574 1.00 94.75 103 LEU A O 1
ATOM 787 N N . THR A 1 104 ? -3.529 -4.421 15.037 1.00 94.88 104 THR A N 1
ATOM 788 C CA . THR A 1 104 ? -4.132 -4.116 16.352 1.00 94.88 104 THR A CA 1
ATOM 789 C C . THR A 1 104 ? -5.643 -4.319 16.404 1.00 94.88 104 THR A C 1
ATOM 791 O O . THR A 1 104 ? -6.233 -4.176 17.473 1.00 94.88 104 THR A O 1
ATOM 794 N N . ARG A 1 105 ? -6.280 -4.650 15.271 1.00 95.69 105 ARG A N 1
ATOM 795 C CA . ARG A 1 105 ? -7.734 -4.872 15.154 1.00 95.69 105 ARG A CA 1
ATOM 796 C C . ARG A 1 105 ? -8.555 -3.715 15.723 1.00 95.69 105 ARG A C 1
ATOM 798 O O . ARG A 1 105 ? -9.552 -3.905 16.413 1.00 95.69 105 ARG A O 1
ATOM 805 N N . THR A 1 106 ? -8.099 -2.498 15.454 1.00 97.06 106 THR A N 1
ATOM 806 C CA . THR A 1 106 ? -8.681 -1.248 15.941 1.00 97.06 106 THR A CA 1
ATOM 807 C C . THR A 1 106 ? -9.246 -0.474 14.750 1.00 97.06 106 THR A C 1
ATOM 809 O O . THR A 1 106 ? -8.556 0.395 14.223 1.00 97.06 106 THR A O 1
ATOM 812 N N . PRO A 1 107 ? -10.474 -0.772 14.285 1.00 96.31 107 PRO A N 1
ATOM 813 C CA . PRO A 1 107 ? -11.065 -0.063 13.148 1.00 96.31 107 PRO A CA 1
ATOM 814 C C . PRO A 1 107 ? -11.365 1.404 13.454 1.00 96.31 107 PRO A C 1
ATOM 816 O O . PRO A 1 107 ? -11.298 2.246 12.564 1.00 96.31 107 PRO A O 1
ATOM 819 N N . ARG A 1 108 ? -11.621 1.731 14.725 1.00 97.69 108 ARG A N 1
ATOM 820 C CA . ARG A 1 108 ? -11.840 3.097 15.210 1.00 97.69 108 ARG A CA 1
ATOM 821 C C . ARG A 1 108 ? -11.049 3.335 16.489 1.00 97.69 108 ARG A C 1
ATOM 823 O O . ARG A 1 108 ? -11.016 2.463 17.356 1.00 97.69 108 ARG A O 1
ATOM 830 N N . GLY A 1 109 ? -10.425 4.500 16.628 1.00 93.94 109 GLY A N 1
ATOM 831 C CA . GLY A 1 109 ? -9.656 4.857 17.823 1.00 93.94 109 GLY A CA 1
ATOM 832 C C . GLY A 1 109 ? -9.087 6.271 17.756 1.00 93.94 109 GLY A C 1
ATOM 833 O O . GLY A 1 109 ? -8.811 6.775 16.673 1.00 93.94 109 GLY A O 1
ATOM 834 N N . SER A 1 110 ? -8.923 6.923 18.912 1.00 91.62 110 SER A N 1
ATOM 835 C CA . SER A 1 110 ? -8.395 8.299 19.013 1.00 91.62 110 SER A CA 1
ATOM 836 C C . SER A 1 110 ? -9.143 9.319 18.138 1.00 91.62 110 SER A C 1
ATOM 838 O O . SER A 1 110 ? -8.535 10.223 17.576 1.00 91.62 110 SER A O 1
ATOM 840 N N . GLY A 1 111 ? -10.462 9.150 17.989 1.00 94.00 111 GLY A N 1
ATOM 841 C CA . GLY A 1 111 ? -11.297 10.000 17.130 1.00 94.00 111 GLY A CA 1
ATOM 842 C C . GLY A 1 111 ? -11.152 9.741 15.624 1.00 94.00 111 GLY A C 1
ATOM 843 O O . GLY A 1 111 ? -11.730 10.478 14.833 1.00 94.00 111 GLY A O 1
ATOM 844 N N . LEU A 1 112 ? -10.408 8.708 15.219 1.00 96.19 112 LEU A N 1
ATOM 845 C CA . LEU A 1 112 ? -10.197 8.327 13.823 1.00 96.19 112 LEU A CA 1
ATOM 846 C C . LEU A 1 112 ? -10.982 7.059 13.474 1.00 96.19 112 LEU A C 1
ATOM 848 O O . LEU A 1 112 ? -11.066 6.130 14.281 1.00 96.19 112 LEU A O 1
ATOM 852 N N . ASP A 1 113 ? -11.508 7.009 12.250 1.00 97.81 113 ASP A N 1
ATOM 853 C CA . ASP A 1 113 ? -12.088 5.811 11.637 1.00 97.81 113 ASP A CA 1
ATOM 854 C C . ASP A 1 113 ? -11.131 5.300 10.548 1.00 97.81 113 ASP A C 1
ATOM 856 O O . ASP A 1 113 ? -11.093 5.814 9.428 1.00 97.81 113 ASP A O 1
ATOM 860 N N . PHE A 1 114 ? -10.293 4.324 10.907 1.00 98.00 114 PHE A N 1
ATOM 861 C CA . PHE A 1 114 ? -9.284 3.746 10.014 1.00 98.00 114 PHE A CA 1
ATOM 862 C C . PHE A 1 114 ? -9.919 2.874 8.930 1.00 98.00 114 PHE A C 1
ATOM 864 O O . PHE A 1 114 ? -9.367 2.742 7.838 1.00 98.00 114 PHE A O 1
ATOM 871 N N . GLU A 1 115 ? -11.085 2.296 9.213 1.00 97.56 115 GLU A N 1
ATOM 872 C CA . GLU A 1 115 ? -11.833 1.521 8.232 1.00 97.56 115 GLU A CA 1
ATOM 873 C C . GLU A 1 115 ? -12.388 2.433 7.137 1.00 97.56 115 GLU A C 1
ATOM 875 O O . GLU A 1 115 ? -12.202 2.142 5.957 1.00 97.56 115 GLU A O 1
ATOM 880 N N . ALA A 1 116 ? -12.979 3.571 7.510 1.00 97.88 116 ALA A N 1
ATOM 881 C CA . ALA A 1 116 ? -13.404 4.598 6.564 1.00 97.88 116 ALA A CA 1
ATOM 882 C C . ALA A 1 116 ? -12.214 5.247 5.839 1.00 97.88 116 ALA A C 1
ATOM 884 O O . ALA A 1 116 ? -12.326 5.593 4.663 1.00 97.88 116 ALA A O 1
ATOM 885 N N . ALA A 1 117 ? -11.062 5.381 6.502 1.00 97.94 117 ALA A N 1
ATOM 886 C CA . ALA A 1 117 ? -9.849 5.873 5.858 1.00 97.94 117 ALA A CA 1
ATOM 887 C C . ALA A 1 117 ? -9.366 4.932 4.744 1.00 97.94 117 ALA A C 1
ATOM 889 O O . ALA A 1 117 ? -9.018 5.405 3.667 1.00 97.94 117 ALA A O 1
ATOM 890 N N . ILE A 1 118 ? -9.363 3.614 4.964 1.00 98.19 118 ILE A N 1
ATOM 891 C CA . ILE A 1 118 ? -8.906 2.652 3.950 1.00 98.19 118 ILE A CA 1
ATOM 892 C C . ILE A 1 118 ? -10.001 2.360 2.921 1.00 98.19 118 ILE A C 1
ATOM 894 O O . ILE A 1 118 ? -9.755 2.501 1.732 1.00 98.19 118 ILE A O 1
ATOM 898 N N . PHE A 1 119 ? -11.200 1.976 3.359 1.00 97.75 119 PHE A N 1
ATOM 899 C CA . PHE A 1 119 ? -12.261 1.424 2.504 1.00 97.75 119 PHE A CA 1
ATOM 900 C C . PHE A 1 119 ? -13.447 2.366 2.267 1.00 97.75 119 PHE A C 1
ATOM 902 O O . PHE A 1 119 ? -14.437 1.956 1.660 1.00 97.75 119 PHE A O 1
ATOM 909 N N . GLY A 1 120 ? -13.396 3.595 2.781 1.00 96.56 120 GLY A N 1
ATOM 910 C CA . GLY A 1 120 ? -14.434 4.589 2.532 1.00 96.56 120 GLY A CA 1
ATOM 911 C C . GLY A 1 120 ? -14.440 5.092 1.089 1.00 96.56 120 GLY A C 1
ATOM 912 O O . GLY A 1 120 ? -13.613 4.718 0.263 1.00 96.56 120 GLY A O 1
ATOM 913 N N . ASN A 1 121 ? -15.393 5.975 0.803 1.00 95.19 121 ASN A N 1
ATOM 914 C CA . ASN A 1 121 ? -15.577 6.614 -0.503 1.00 95.19 121 ASN A CA 1
ATOM 915 C C . ASN A 1 121 ? -15.510 8.151 -0.432 1.00 95.19 121 ASN A C 1
ATOM 917 O O . ASN A 1 121 ? -15.793 8.831 -1.416 1.00 95.19 121 ASN A O 1
ATOM 921 N N . SER A 1 122 ? -15.170 8.712 0.732 1.00 96.19 122 SER A N 1
ATOM 922 C CA . SER A 1 122 ? -15.006 10.156 0.895 1.00 96.19 122 SER A CA 1
ATOM 923 C C . SER A 1 122 ? -13.700 10.626 0.260 1.00 96.19 122 SER A C 1
ATOM 925 O O . SER A 1 122 ? -12.768 9.842 0.084 1.00 96.19 122 SER A O 1
ATOM 927 N N . THR A 1 123 ? -13.570 11.927 0.012 1.00 96.00 123 THR A N 1
ATOM 928 C CA . THR A 1 123 ? -12.318 12.525 -0.485 1.00 96.00 123 THR A CA 1
ATOM 929 C C . THR A 1 123 ? -11.132 12.362 0.472 1.00 96.00 123 THR A C 1
ATOM 931 O O . THR A 1 123 ? -9.987 12.543 0.074 1.00 96.00 123 THR A O 1
ATOM 934 N N . GLY A 1 124 ? -11.389 12.014 1.739 1.00 96.19 124 GLY A N 1
ATOM 935 C CA . GLY A 1 124 ? -10.363 11.694 2.733 1.00 96.19 124 GLY A CA 1
ATOM 936 C C . GLY A 1 124 ? -9.967 10.214 2.785 1.00 96.19 124 GLY A C 1
ATOM 937 O O . GLY A 1 124 ? -9.013 9.882 3.484 1.00 96.19 124 GLY A O 1
ATOM 938 N N . SER A 1 125 ? -10.682 9.333 2.080 1.00 97.62 125 SER A N 1
ATOM 939 C CA . SER A 1 125 ? -10.354 7.906 1.995 1.00 97.62 125 SER A CA 1
ATOM 940 C C . SER A 1 125 ? -9.218 7.645 1.004 1.00 97.62 125 SER A C 1
ATOM 942 O O . SER A 1 125 ? -8.970 8.453 0.108 1.00 97.62 125 SER A O 1
ATOM 944 N N . LEU A 1 126 ? -8.541 6.507 1.148 1.00 97.75 126 LEU A N 1
ATOM 945 C CA . LEU A 1 126 ? -7.349 6.146 0.385 1.00 97.75 126 LEU A CA 1
ATOM 946 C C . LEU A 1 126 ? -7.578 6.245 -1.130 1.00 97.75 126 LEU A C 1
ATOM 948 O O . LEU A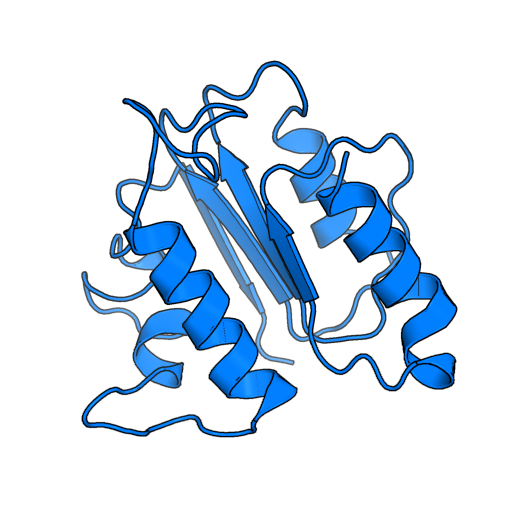 1 126 ? -6.936 7.055 -1.795 1.00 97.75 126 LEU A O 1
ATOM 952 N N . CYS A 1 127 ? -8.548 5.495 -1.661 1.00 97.31 127 CYS A N 1
ATOM 953 C CA . CYS A 1 127 ? -8.894 5.560 -3.085 1.00 97.31 127 CYS A CA 1
ATOM 954 C C . CYS A 1 127 ? -9.774 6.764 -3.454 1.00 97.31 127 CYS A C 1
ATOM 956 O O . CYS A 1 127 ? -9.932 7.057 -4.636 1.00 97.31 127 CYS A O 1
ATOM 958 N N . GLY A 1 128 ? -10.333 7.479 -2.474 1.00 96.25 128 GLY A N 1
ATOM 959 C CA . GLY A 1 128 ? -11.095 8.709 -2.705 1.00 96.25 128 GLY A CA 1
ATOM 960 C C . GLY A 1 128 ? -10.233 9.958 -2.910 1.00 96.25 128 GLY A C 1
ATOM 961 O O . GLY A 1 128 ? -10.777 11.041 -3.112 1.00 96.25 128 GLY A O 1
ATOM 962 N N . GLY A 1 129 ? -8.903 9.828 -2.872 1.00 94.88 129 GLY A N 1
ATOM 963 C CA . GLY A 1 129 ? -7.961 10.931 -3.075 1.00 94.88 129 GLY A CA 1
ATOM 964 C C . GLY A 1 129 ? -7.299 11.445 -1.796 1.00 94.88 129 GLY A C 1
ATOM 965 O O . GLY A 1 129 ? -6.562 12.430 -1.845 1.00 94.88 129 GLY A O 1
ATOM 966 N N . GLY A 1 130 ? -7.505 10.777 -0.658 1.00 96.12 130 GLY A N 1
ATOM 967 C CA . GLY A 1 130 ? -6.904 11.163 0.619 1.00 96.12 130 GLY A CA 1
ATOM 968 C C . GLY A 1 130 ? -5.374 11.072 0.628 1.00 96.12 130 GLY A C 1
ATOM 969 O O . GLY A 1 130 ? -4.728 11.776 1.407 1.00 96.12 130 GLY A O 1
ATOM 970 N N . ASP A 1 131 ? -4.797 10.245 -0.252 1.00 94.56 131 ASP A N 1
ATOM 971 C CA . ASP A 1 131 ? -3.349 10.141 -0.497 1.00 94.56 131 ASP A CA 1
ATOM 972 C C . ASP A 1 131 ? -2.864 11.021 -1.669 1.00 94.56 131 ASP A C 1
ATOM 974 O O . ASP A 1 131 ? -1.695 11.007 -2.056 1.00 94.56 131 ASP A O 1
ATOM 978 N N . GLY A 1 132 ? -3.762 11.829 -2.237 1.00 94.44 132 GLY A N 1
ATOM 979 C CA . GLY A 1 132 ? -3.556 12.582 -3.468 1.00 94.44 132 GLY A CA 1
ATOM 980 C C . GLY A 1 132 ? -4.133 11.873 -4.694 1.00 94.44 132 GLY A C 1
ATOM 981 O O . GLY A 1 132 ? -4.878 10.899 -4.594 1.00 94.44 132 GLY A O 1
ATOM 982 N N . LYS A 1 133 ? -3.812 12.394 -5.883 1.00 96.00 133 LYS A N 1
ATOM 983 C CA . LYS A 1 133 ? -4.308 11.845 -7.149 1.00 96.00 133 LYS A CA 1
ATOM 984 C C . LYS A 1 133 ? -3.693 10.467 -7.405 1.00 96.00 133 LYS A C 1
ATOM 986 O O . LYS A 1 133 ? -2.477 10.344 -7.519 1.00 96.00 133 LYS A O 1
ATOM 991 N N . VAL A 1 134 ? -4.537 9.457 -7.565 1.00 96.00 134 VAL A N 1
ATOM 992 C CA . VAL A 1 134 ? -4.142 8.085 -7.908 1.00 96.00 134 VAL A CA 1
ATOM 993 C C . VAL A 1 134 ? -4.484 7.789 -9.367 1.00 96.00 134 VAL A C 1
ATOM 995 O O . VAL A 1 134 ? -5.496 8.275 -9.872 1.00 96.00 134 VAL A O 1
ATOM 998 N N . LEU A 1 135 ? -3.612 7.050 -10.054 1.00 96.81 135 LEU A N 1
ATOM 999 C CA . LEU A 1 135 ? -3.892 6.507 -11.384 1.00 96.81 135 LEU A CA 1
ATOM 1000 C C . LEU A 1 135 ? -4.709 5.222 -11.249 1.00 96.81 135 LEU A C 1
ATOM 1002 O O . LEU A 1 135 ? -5.774 5.110 -11.843 1.00 96.81 135 LEU A O 1
ATOM 1006 N N . ASP A 1 136 ? -4.235 4.313 -10.394 1.00 96.69 136 ASP A N 1
ATOM 1007 C CA . ASP A 1 136 ? -4.902 3.056 -10.072 1.00 96.69 136 ASP A CA 1
ATOM 1008 C C . ASP A 1 136 ? -5.010 2.917 -8.554 1.00 96.69 136 ASP A C 1
ATOM 1010 O O . ASP A 1 136 ? -4.038 3.136 -7.826 1.00 96.69 136 ASP A O 1
ATOM 1014 N N . CYS A 1 137 ? -6.186 2.533 -8.069 1.00 97.62 137 CYS A N 1
ATOM 1015 C CA . CYS A 1 137 ? -6.391 2.193 -6.669 1.00 97.62 137 CYS A CA 1
ATOM 10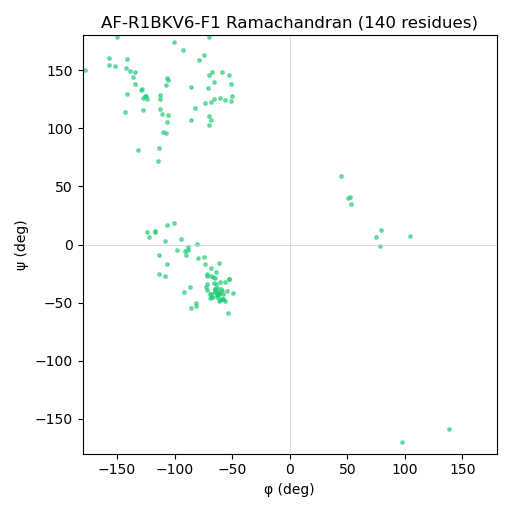16 C C . CYS A 1 137 ? -7.367 1.027 -6.577 1.00 97.62 137 CYS A C 1
ATOM 1018 O O . CYS A 1 137 ? -8.532 1.152 -6.954 1.00 97.62 137 CYS A O 1
ATOM 1020 N N . GLU A 1 138 ? -6.883 -0.117 -6.105 1.00 97.81 138 GLU A N 1
ATOM 1021 C CA . GLU A 1 138 ? -7.675 -1.338 -5.993 1.00 97.81 138 GLU A CA 1
ATOM 1022 C C . GLU A 1 138 ? -7.642 -1.827 -4.550 1.00 97.81 138 GLU A C 1
ATOM 1024 O O . GLU A 1 138 ? -6.571 -2.045 -3.988 1.00 97.81 138 GLU A O 1
ATOM 1029 N N . LEU A 1 139 ? -8.818 -2.020 -3.953 1.00 98.06 139 LEU A N 1
ATOM 1030 C CA . LEU A 1 139 ? -8.977 -2.548 -2.603 1.00 98.06 139 LEU A CA 1
ATOM 1031 C C . LEU A 1 139 ? -9.897 -3.761 -2.642 1.00 98.06 139 LEU A C 1
ATOM 1033 O O . LEU A 1 139 ? -11.018 -3.690 -3.141 1.00 98.06 139 LEU A O 1
ATOM 1037 N N . ARG A 1 140 ? -9.434 -4.871 -2.070 1.00 96.94 140 ARG A N 1
ATOM 1038 C CA . ARG A 1 140 ? -10.206 -6.104 -1.917 1.00 96.94 140 ARG A CA 1
ATOM 1039 C C . ARG A 1 140 ? -10.486 -6.356 -0.445 1.00 96.94 140 ARG A C 1
ATOM 1041 O O . ARG A 1 140 ? -9.577 -6.343 0.387 1.00 96.94 140 ARG A O 1
ATOM 1048 N N . ARG A 1 141 ? -11.759 -6.594 -0.143 1.00 86.56 141 ARG A N 1
ATOM 1049 C CA . ARG A 1 141 ? -12.271 -7.020 1.161 1.00 86.56 141 ARG A CA 1
ATOM 1050 C C . ARG A 1 141 ? -12.745 -8.453 0.930 1.00 86.56 141 ARG A C 1
ATOM 1052 O O . ARG A 1 141 ? -13.593 -8.654 0.070 1.00 86.56 141 ARG A O 1
ATOM 1059 N N . GLY A 1 142 ? -12.052 -9.415 1.537 1.00 72.31 142 GLY A N 1
ATOM 1060 C CA . GLY A 1 142 ? -12.313 -10.845 1.348 1.00 72.31 142 GLY A CA 1
ATOM 1061 C C . GLY A 1 142 ? -13.697 -11.273 1.801 1.00 72.31 142 GLY A C 1
ATOM 1062 O O . GLY A 1 142 ? -14.369 -10.470 2.485 1.00 72.31 142 GLY A O 1
#

InterPro domains:
  IPR029058 Alpha/Beta hydrolase fold [G3DSA:3.40.50.1820] (1-112)
  IPR029058 Alpha/Beta hydrolase fold [SSF53474] (1-102)

Mean predicted aligned error: 2.71 Å

pLDDT: mean 96.01, std 3.82, range [72.31, 98.75]

Sequence (142 aa):
MGGQATAFSAARNSSSHNISAAVLLHPFTHTYPALRVPFLVFTGTAEDTAPPAWSKALFDAPGAWPVRGLVNKVGATHHEPQSGTDYNPRLAYFAAAWLKLYLTRTPRGSGLDFEAAIFGNSTGSLCGGGDGKVLDCELRRG

Organism: Emiliania huxleyi (NCBI:txid2903)

Solvent-accessible surface area (backbone atoms only — not comparable to full-atom values): 7401 Å² total; per-residue (Å²): 93,68,19,32,55,47,45,50,41,37,39,74,37,20,82,84,68,70,50,48,49,47,72,27,63,42,33,37,56,95,72,54,59,34,27,69,31,42,34,38,36,40,36,16,73,51,23,82,82,35,44,46,67,45,51,50,44,36,68,64,15,82,82,32,38,61,34,31,34,42,37,31,27,61,72,30,40,71,52,22,92,40,91,66,94,58,42,46,71,45,57,56,50,53,51,49,29,52,40,28,46,50,62,69,64,40,45,59,57,98,94,41,52,31,48,47,33,59,73,34,78,45,62,69,4,45,74,37,35,40,67,43,64,59,78,44,65,49,79,40,80,106